Protein AF-A0A0F9HZ95-F1 (afdb_monomer)

Sequence (102 aa):
IKIGLVVMYYLTTDYYYHEQGEIAFLQRVTTALGKKGITLTTAPSNPLQRRSFGLYIFLSIITLGIFLLYWAYVIFQDPNKHFDTHQIWENELEGIVKKELG

Foldseek 3Di:
DVVVLVVLVCLQAVLLVVVVVVQVVVVVVQVVCVVVVHHQDDDQPDHDDGDDSVVLVVVCVVVVNPSVVVSVVSSVVSVVSSVVSVVVRVVSVVVVCVVPPD

pLDDT: mean 89.69, std 7.25, range [65.38, 98.25]

Organism: NCBI:txid412755

Mean predicted aligned error: 4.5 Å

Radius of gyration: 18.11 Å; Cα contacts (8 Å, |Δi|>4): 52; chains: 1; bounding box: 40×19×47 Å

InterPro domains:
  IPR025328 Domain of unknown function DUF4234 [PF14018] (51-85)

Structure (mmCIF, N/CA/C/O backbone):
data_AF-A0A0F9HZ95-F1
#
_entry.id   AF-A0A0F9HZ95-F1
#
loop_
_atom_site.group_PDB
_atom_site.id
_atom_site.type_symbol
_atom_site.label_atom_id
_atom_site.label_alt_id
_atom_site.label_comp_id
_atom_site.label_asym_id
_atom_site.label_entity_id
_atom_site.label_seq_id
_atom_site.pdbx_PDB_ins_code
_atom_site.Cartn_x
_atom_site.Cartn_y
_atom_site.Cartn_z
_atom_site.occupancy
_atom_site.B_iso_or_equiv
_atom_site.auth_seq_id
_atom_site.auth_comp_id
_atom_site.auth_asym_id
_atom_site.auth_atom_id
_atom_site.pdbx_PDB_model_num
ATOM 1 N N . ILE A 1 1 ? 4.671 -14.950 -20.991 1.00 65.62 1 ILE A N 1
ATOM 2 C CA . ILE A 1 1 ? 4.763 -13.469 -21.108 1.00 65.62 1 ILE A CA 1
ATOM 3 C C . ILE A 1 1 ? 3.444 -12.777 -20.743 1.00 65.62 1 ILE A C 1
ATOM 5 O O . ILE A 1 1 ? 3.458 -11.995 -19.806 1.00 65.62 1 ILE A O 1
ATOM 9 N N . LYS A 1 2 ? 2.301 -13.091 -21.381 1.00 78.06 2 LYS A N 1
ATOM 10 C CA . LYS A 1 2 ? 1.018 -12.397 -21.111 1.00 78.06 2 LYS A CA 1
ATOM 11 C C . LYS A 1 2 ? 0.515 -12.515 -19.660 1.00 78.06 2 LYS A C 1
ATOM 13 O O . LYS A 1 2 ? 0.201 -11.503 -19.054 1.00 78.06 2 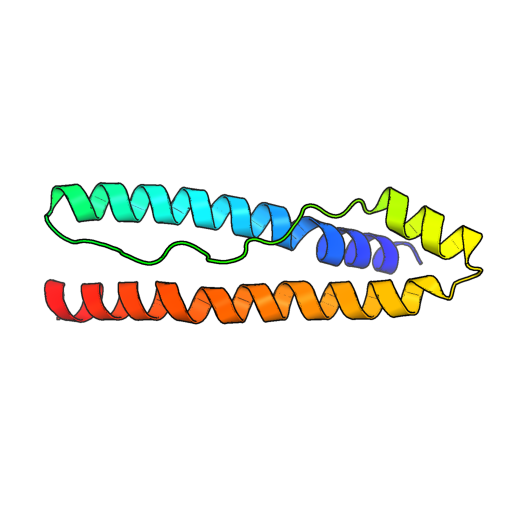LYS A O 1
ATOM 18 N N . ILE A 1 3 ? 0.510 -13.722 -19.086 1.00 88.94 3 ILE A N 1
ATOM 19 C CA . ILE A 1 3 ? 0.034 -13.958 -17.706 1.00 88.94 3 ILE A CA 1
ATOM 20 C C . ILE A 1 3 ? 0.935 -13.263 -16.674 1.00 88.94 3 ILE A C 1
ATOM 22 O O . ILE A 1 3 ? 0.438 -12.640 -15.746 1.00 88.94 3 ILE A O 1
ATOM 26 N N . GLY A 1 4 ? 2.257 -13.299 -16.872 1.00 87.75 4 GLY A N 1
ATOM 27 C CA . GLY A 1 4 ? 3.212 -12.679 -15.948 1.00 87.75 4 GLY A CA 1
ATOM 28 C C . GLY A 1 4 ? 3.017 -11.168 -15.807 1.00 87.75 4 GLY A C 1
ATOM 29 O O . GLY A 1 4 ? 3.037 -10.659 -14.696 1.00 87.75 4 GLY A O 1
ATOM 30 N N . LEU A 1 5 ? 2.750 -10.452 -16.905 1.00 87.44 5 LEU A N 1
ATOM 31 C CA . LEU A 1 5 ? 2.487 -9.008 -16.849 1.00 87.44 5 LEU A CA 1
ATOM 32 C C . LEU A 1 5 ? 1.175 -8.673 -16.133 1.00 87.44 5 LEU A C 1
ATOM 34 O O . LEU A 1 5 ? 1.117 -7.674 -15.425 1.00 87.44 5 LEU A O 1
ATOM 38 N N . VAL A 1 6 ? 0.147 -9.511 -16.287 1.00 91.31 6 VAL A N 1
ATOM 39 C CA . VAL A 1 6 ? -1.127 -9.349 -15.572 1.00 91.31 6 VAL A CA 1
ATOM 40 C C . VAL A 1 6 ? -0.923 -9.551 -14.071 1.00 91.31 6 VAL A C 1
ATOM 42 O O . VAL A 1 6 ? -1.359 -8.721 -13.281 1.00 91.31 6 VAL A O 1
ATOM 45 N N . VAL A 1 7 ? -0.200 -10.601 -13.674 1.00 92.19 7 VAL A N 1
ATOM 46 C CA . VAL A 1 7 ? 0.143 -10.837 -12.263 1.00 92.19 7 VAL A CA 1
ATOM 47 C C . VAL A 1 7 ? 0.945 -9.663 -11.697 1.00 92.19 7 VAL A C 1
ATOM 49 O O . VAL A 1 7 ? 0.597 -9.142 -10.644 1.00 92.19 7 VAL A O 1
ATOM 52 N N . MET A 1 8 ? 1.962 -9.184 -12.420 1.00 92.00 8 MET A N 1
ATOM 53 C CA . MET A 1 8 ? 2.756 -8.022 -12.003 1.00 92.00 8 MET A CA 1
ATOM 54 C C . MET A 1 8 ? 1.908 -6.754 -11.875 1.00 92.00 8 MET A C 1
ATOM 56 O O . MET A 1 8 ? 2.161 -5.948 -10.983 1.00 92.00 8 MET A O 1
ATOM 60 N N . TYR A 1 9 ? 0.911 -6.565 -12.743 1.00 93.12 9 TYR A N 1
ATOM 61 C CA . TYR A 1 9 ? -0.025 -5.447 -12.645 1.00 93.12 9 TYR A CA 1
ATOM 62 C C . TYR A 1 9 ? -0.784 -5.496 -11.322 1.00 93.12 9 TYR A C 1
ATOM 64 O O . TYR A 1 9 ? -0.673 -4.555 -10.538 1.00 93.12 9 TYR A O 1
ATOM 72 N N . TYR A 1 10 ? -1.444 -6.618 -11.025 1.00 92.81 10 TYR A N 1
ATOM 73 C CA . TYR A 1 10 ? -2.184 -6.777 -9.775 1.00 92.81 10 TYR A CA 1
ATOM 74 C C . TYR A 1 10 ? -1.279 -6.635 -8.550 1.00 92.81 10 TYR A C 1
ATOM 76 O O . TYR A 1 10 ? -1.571 -5.824 -7.680 1.00 92.81 10 TYR A O 1
ATOM 84 N N . LEU A 1 11 ? -0.122 -7.299 -8.522 1.00 92.62 11 LEU A N 1
ATOM 85 C CA . LEU A 1 11 ? 0.818 -7.185 -7.400 1.00 92.62 11 LEU A CA 1
ATOM 86 C C . LEU A 1 11 ? 1.361 -5.761 -7.193 1.00 92.62 11 LEU A C 1
ATOM 88 O O . LEU A 1 11 ? 1.788 -5.425 -6.096 1.00 92.62 11 LEU A O 1
ATOM 92 N N . THR A 1 12 ? 1.346 -4.914 -8.226 1.00 94.12 12 THR A N 1
ATOM 93 C CA . THR A 1 12 ? 1.809 -3.521 -8.124 1.00 94.12 12 THR A CA 1
ATOM 94 C C . THR A 1 12 ? 0.695 -2.557 -7.728 1.00 94.12 12 THR A C 1
ATOM 96 O O . THR A 1 12 ? 0.964 -1.553 -7.071 1.00 94.12 12 THR A O 1
ATOM 99 N N . THR A 1 13 ? -0.539 -2.795 -8.180 1.00 91.88 13 THR A N 1
ATOM 100 C CA . THR A 1 13 ? -1.624 -1.813 -8.042 1.00 91.88 13 THR A CA 1
ATOM 101 C C . THR A 1 13 ? -2.686 -2.202 -7.031 1.00 91.88 13 THR A C 1
ATOM 103 O O . THR A 1 13 ? -3.277 -1.313 -6.428 1.00 91.88 13 THR A O 1
ATOM 106 N N . ASP A 1 14 ? -2.961 -3.493 -6.870 1.00 91.25 14 ASP A N 1
ATOM 107 C CA . ASP A 1 14 ? -4.136 -3.981 -6.148 1.00 91.25 14 ASP A CA 1
ATOM 108 C C . ASP A 1 14 ? -4.073 -3.659 -4.653 1.00 91.25 14 ASP A C 1
ATOM 110 O O . ASP A 1 14 ? -5.018 -3.084 -4.122 1.00 91.25 14 ASP A O 1
ATOM 114 N N . TYR A 1 15 ? -2.918 -3.876 -4.010 1.00 90.06 15 TYR A N 1
ATOM 115 C CA . TYR A 1 15 ? -2.721 -3.599 -2.580 1.00 90.06 15 TYR A CA 1
ATOM 116 C C . TYR A 1 15 ? -3.056 -2.160 -2.179 1.00 90.06 15 TYR A C 1
ATOM 118 O O . TYR A 1 15 ? -3.628 -1.937 -1.118 1.00 90.06 15 TYR A O 1
ATOM 126 N N . TYR A 1 16 ? -2.763 -1.185 -3.044 1.00 91.62 16 TYR A N 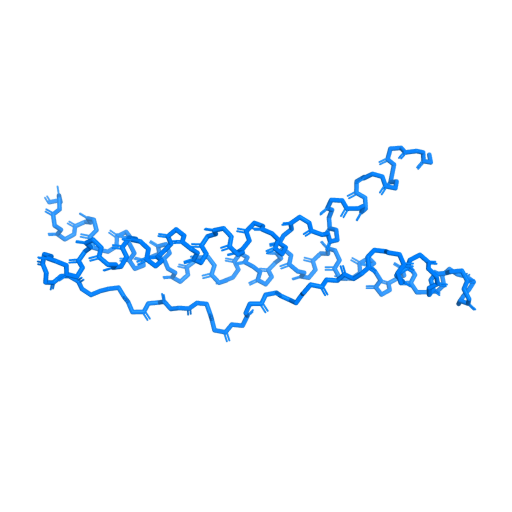1
ATOM 127 C CA . TYR A 1 16 ? -3.161 0.199 -2.797 1.00 91.62 16 TYR A CA 1
ATOM 128 C C . TYR A 1 16 ? -4.688 0.344 -2.760 1.00 91.62 16 TYR A C 1
ATOM 130 O O . TYR A 1 16 ? -5.233 0.952 -1.848 1.00 91.62 16 TYR A O 1
ATOM 138 N N . TYR A 1 17 ? -5.403 -0.205 -3.744 1.00 92.31 17 TYR A N 1
ATOM 139 C CA . TYR A 1 17 ? -6.864 -0.095 -3.785 1.00 92.31 17 TYR A CA 1
ATOM 140 C C . TYR A 1 17 ? -7.538 -0.894 -2.666 1.00 92.31 17 TYR A C 1
ATOM 142 O O . TYR A 1 17 ? -8.525 -0.420 -2.100 1.00 92.31 17 TYR A O 1
ATOM 150 N N . HIS A 1 18 ? -6.984 -2.060 -2.335 1.00 91.25 18 HIS A N 1
ATOM 151 C CA . HIS A 1 18 ? -7.399 -2.882 -1.207 1.00 91.25 18 HIS A CA 1
ATOM 152 C C . HIS A 1 18 ? -7.323 -2.096 0.107 1.00 91.25 18 HIS A C 1
ATOM 154 O O . HIS A 1 18 ? -8.342 -1.910 0.770 1.00 91.25 18 HIS A O 1
ATOM 160 N N . GLU A 1 19 ? -6.160 -1.519 0.413 1.00 90.88 19 GLU A N 1
ATOM 161 C CA . GLU A 1 19 ? -5.944 -0.763 1.648 1.00 90.88 19 GLU A CA 1
ATOM 162 C C . GLU A 1 19 ? -6.851 0.473 1.754 1.00 90.88 19 GLU A C 1
ATOM 164 O O . GLU A 1 19 ? -7.396 0.764 2.817 1.00 90.88 19 GLU A O 1
ATOM 169 N N . GLN A 1 20 ? -7.096 1.180 0.646 1.00 91.69 20 GLN A N 1
A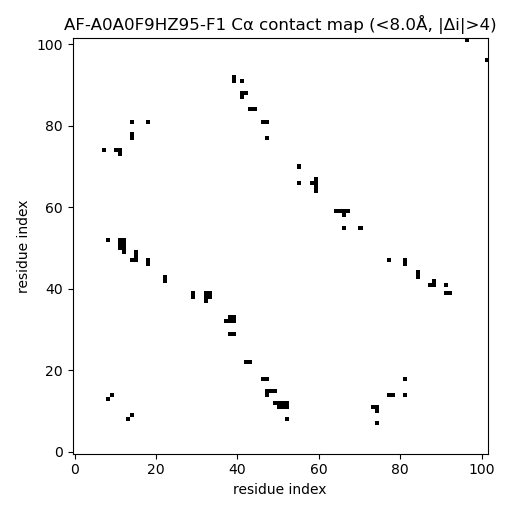TOM 170 C CA . GLN A 1 20 ? -8.048 2.296 0.638 1.00 91.69 20 GLN A CA 1
ATOM 171 C C . GLN A 1 20 ? -9.482 1.831 0.944 1.00 91.69 20 GLN A C 1
ATOM 173 O O . GLN A 1 20 ? -10.239 2.544 1.611 1.00 91.69 20 GLN A O 1
ATOM 178 N N . GLY A 1 21 ? -9.858 0.639 0.472 1.00 91.38 21 GLY A N 1
ATOM 179 C CA . GLY A 1 21 ? -11.125 -0.006 0.813 1.00 91.38 21 GLY A CA 1
ATOM 180 C C . GLY A 1 21 ? -11.222 -0.342 2.301 1.00 91.38 21 GLY A C 1
ATOM 181 O O . GLY A 1 21 ? -12.249 -0.077 2.926 1.00 91.38 21 GLY A O 1
ATOM 182 N N . GLU A 1 22 ? -10.141 -0.849 2.885 1.00 90.06 22 GLU A N 1
ATOM 183 C CA . GLU A 1 22 ? -10.070 -1.200 4.304 1.00 90.06 22 GLU A CA 1
ATOM 184 C C . GLU A 1 22 ? -10.090 0.024 5.211 1.00 90.06 22 GLU A C 1
ATOM 186 O O . GLU A 1 22 ? -10.834 0.044 6.187 1.00 90.06 22 GLU A O 1
ATOM 191 N N . ILE A 1 23 ? -9.382 1.097 4.853 1.00 89.50 23 ILE A N 1
ATOM 192 C CA . ILE A 1 23 ? -9.467 2.384 5.556 1.00 89.50 23 ILE A CA 1
ATOM 193 C C . ILE A 1 23 ? -10.914 2.880 5.584 1.00 89.50 23 ILE A C 1
ATOM 195 O O . ILE A 1 23 ? -11.424 3.271 6.636 1.00 89.50 23 ILE A O 1
ATOM 199 N N . ALA A 1 24 ? -11.602 2.842 4.440 1.00 91.44 24 ALA A N 1
ATOM 200 C CA . ALA A 1 24 ? -12.997 3.258 4.355 1.00 91.44 24 ALA A CA 1
ATOM 201 C C . ALA A 1 24 ? -13.929 2.341 5.168 1.00 91.44 24 ALA A C 1
ATOM 203 O O . ALA A 1 24 ? -14.892 2.817 5.775 1.00 91.44 24 ALA A O 1
ATOM 204 N N . PHE A 1 25 ? -13.660 1.035 5.195 1.00 91.19 25 PHE A N 1
ATOM 205 C CA . PHE A 1 25 ? -14.380 0.075 6.028 1.00 91.19 25 PHE A CA 1
ATOM 206 C C . PHE A 1 25 ? -14.175 0.360 7.522 1.00 91.19 25 PHE A C 1
ATOM 208 O O . PHE A 1 25 ? -15.159 0.534 8.244 1.00 91.19 25 PHE A O 1
ATOM 215 N N . LEU A 1 26 ? -12.927 0.506 7.971 1.00 89.75 26 LEU A N 1
ATOM 216 C CA . LEU A 1 26 ? -12.582 0.786 9.364 1.00 89.75 26 LEU A CA 1
ATOM 217 C C . LEU A 1 26 ? -13.189 2.103 9.842 1.00 89.75 26 LEU A C 1
ATOM 219 O O . LEU A 1 26 ? -13.782 2.141 10.912 1.00 89.75 26 LEU A O 1
ATOM 223 N N . GLN A 1 27 ? -13.178 3.157 9.023 1.00 90.75 27 GLN A N 1
ATOM 224 C CA . GLN A 1 27 ? -13.863 4.415 9.351 1.00 90.75 27 GLN A CA 1
ATOM 225 C C . GLN A 1 27 ? -15.359 4.218 9.649 1.00 90.75 27 GLN A C 1
ATOM 227 O O . GLN A 1 27 ? -15.902 4.826 10.580 1.00 90.75 27 GLN A O 1
ATOM 232 N N . ARG A 1 28 ? -16.043 3.358 8.882 1.00 92.69 28 ARG A N 1
ATOM 233 C CA . ARG A 1 28 ? -17.463 3.037 9.107 1.00 92.69 28 ARG A CA 1
ATOM 234 C C . ARG A 1 28 ? -17.655 2.236 10.391 1.00 92.69 28 ARG A C 1
ATOM 236 O O . ARG A 1 28 ? -18.585 2.534 11.140 1.00 92.69 28 ARG A O 1
ATOM 243 N N . VAL A 1 29 ? -16.777 1.269 10.662 1.00 90.88 29 VAL A N 1
ATOM 244 C CA . VAL A 1 29 ? -16.787 0.474 11.900 1.00 90.88 29 VAL A CA 1
ATOM 245 C C . VAL A 1 29 ? -16.559 1.370 13.116 1.00 90.88 29 VAL A C 1
ATOM 247 O O . VAL A 1 29 ? -17.396 1.377 14.016 1.00 90.88 29 VAL A O 1
ATOM 250 N N . THR A 1 30 ? -15.515 2.201 13.111 1.00 90.12 30 THR A N 1
ATOM 251 C CA . THR A 1 30 ? -15.217 3.166 14.179 1.00 90.12 30 THR A CA 1
ATOM 252 C C . THR A 1 30 ? -16.394 4.103 14.429 1.00 90.12 30 THR A C 1
ATOM 254 O O . THR A 1 30 ? -16.779 4.329 15.572 1.00 90.12 30 THR A O 1
ATOM 257 N N . THR A 1 31 ? -17.035 4.600 13.367 1.00 92.06 31 THR A N 1
ATOM 258 C CA . THR A 1 31 ? -18.231 5.447 13.491 1.00 92.06 31 THR A CA 1
ATOM 259 C C . THR A 1 31 ? -19.402 4.696 14.135 1.00 92.06 31 THR A C 1
ATOM 261 O O . THR A 1 31 ? -20.124 5.257 14.959 1.00 92.06 31 THR A O 1
ATOM 264 N N . ALA A 1 32 ? -19.626 3.434 13.763 1.00 92.25 32 ALA A N 1
ATOM 265 C CA . ALA A 1 32 ? -20.709 2.622 14.313 1.00 92.25 32 ALA A CA 1
ATOM 266 C C . ALA A 1 32 ? -20.467 2.247 15.785 1.00 92.25 32 ALA A C 1
ATOM 268 O O . ALA A 1 32 ? -21.391 2.337 16.593 1.00 92.25 32 ALA A O 1
ATOM 269 N N . LEU A 1 33 ? -19.234 1.879 16.137 1.00 91.00 33 LEU A N 1
ATOM 270 C CA . LEU 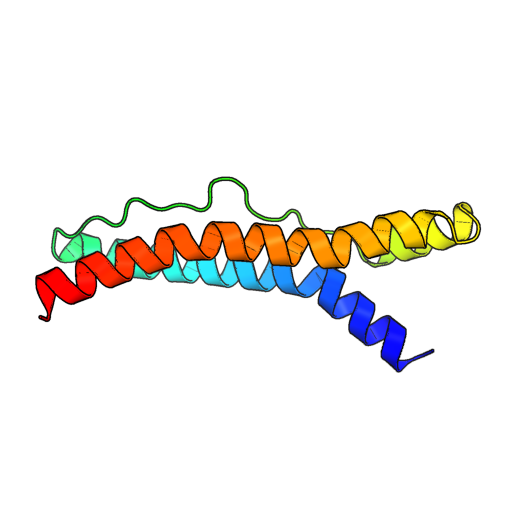A 1 33 ? -18.815 1.589 17.510 1.00 91.00 33 LEU A CA 1
ATOM 271 C C . LEU A 1 33 ? -18.859 2.841 18.393 1.00 91.00 33 LEU A C 1
ATOM 273 O O . LEU A 1 33 ? -19.374 2.783 19.510 1.00 91.00 33 LEU A O 1
ATOM 277 N N . GLY A 1 34 ? -18.453 3.997 17.860 1.00 91.38 34 GLY A N 1
ATOM 278 C CA . GLY A 1 34 ? -18.504 5.276 18.568 1.00 91.38 34 GLY A CA 1
ATOM 279 C C . GLY A 1 34 ? -19.920 5.664 19.005 1.00 91.38 34 GLY A C 1
ATOM 280 O O . GLY A 1 34 ? -20.103 6.200 20.096 1.00 91.38 34 GLY A O 1
ATOM 281 N N . LYS A 1 35 ? -20.954 5.301 18.229 1.00 93.31 35 LYS A N 1
ATOM 282 C CA . LYS A 1 35 ? -22.367 5.482 18.629 1.00 93.31 35 LYS A CA 1
ATOM 283 C C . LYS A 1 35 ? -22.762 4.664 19.862 1.00 93.31 35 LYS A C 1
ATOM 285 O O . LYS A 1 35 ? -23.748 4.996 20.511 1.00 93.31 35 LYS A O 1
ATOM 290 N N . LYS A 1 36 ? -22.019 3.600 20.171 1.00 91.25 36 LYS A N 1
ATOM 291 C CA . LYS A 1 36 ? -22.185 2.768 21.369 1.00 91.25 36 LYS A CA 1
ATOM 292 C C . LYS A 1 36 ? -21.205 3.137 22.491 1.00 91.25 36 LYS A C 1
ATOM 294 O O . LYS A 1 36 ? -21.158 2.438 23.494 1.00 91.25 36 LYS A O 1
ATOM 299 N N . GLY A 1 37 ? -20.430 4.215 22.338 1.00 91.38 37 GLY A N 1
ATOM 300 C CA . GLY A 1 37 ? -19.413 4.623 23.311 1.00 91.38 37 GLY A CA 1
ATOM 301 C C . GLY A 1 37 ? -18.135 3.779 23.278 1.00 91.38 37 GLY A C 1
ATOM 302 O O . GLY A 1 37 ? -17.339 3.852 24.210 1.00 91.38 37 GLY A O 1
ATOM 303 N N . ILE A 1 38 ? -17.930 2.983 22.224 1.00 90.50 38 ILE A N 1
ATOM 304 C CA . ILE A 1 38 ? -16.739 2.152 22.035 1.00 90.50 38 ILE A CA 1
ATOM 305 C C . ILE A 1 38 ? -15.792 2.875 21.074 1.00 90.50 38 ILE A C 1
ATOM 307 O O . ILE A 1 38 ? -16.178 3.221 19.957 1.00 90.50 38 ILE A O 1
ATOM 311 N N . THR A 1 39 ? -14.549 3.083 21.496 1.00 85.56 39 THR A N 1
ATOM 312 C CA . THR A 1 39 ? -13.527 3.759 20.690 1.00 85.56 39 THR A CA 1
ATOM 313 C C . THR A 1 39 ? -12.621 2.733 20.021 1.00 85.56 39 THR A C 1
ATOM 315 O O . THR A 1 39 ? -12.073 1.874 20.704 1.00 85.56 39 THR A O 1
ATOM 318 N N . LEU A 1 40 ? -12.453 2.857 18.702 1.00 85.12 40 LEU A N 1
ATOM 319 C CA . LEU A 1 40 ? -11.380 2.209 17.947 1.00 85.12 40 LEU A CA 1
ATOM 320 C C . LEU A 1 40 ? -10.302 3.262 17.669 1.00 85.12 40 LEU A C 1
ATOM 322 O O . LEU A 1 40 ? -10.600 4.318 17.106 1.00 85.12 40 LEU A O 1
ATOM 326 N N . THR A 1 41 ? -9.076 2.994 18.089 1.00 77.62 41 THR A N 1
ATOM 327 C CA . THR A 1 41 ? -7.974 3.961 18.122 1.00 77.62 41 THR A CA 1
ATOM 328 C C . THR A 1 41 ? -7.012 3.777 16.952 1.00 77.62 41 THR A C 1
ATOM 330 O O . THR A 1 41 ? -6.268 4.699 16.612 1.00 77.62 41 THR A O 1
ATOM 333 N N . THR A 1 42 ? -7.024 2.608 16.311 1.00 70.81 42 THR A N 1
ATOM 334 C CA . THR A 1 42 ? -6.140 2.311 15.187 1.00 70.81 42 THR A CA 1
ATOM 335 C C . THR A 1 42 ? -6.537 3.050 13.913 1.00 70.81 42 THR A C 1
ATOM 337 O O . THR A 1 42 ? -7.591 2.824 13.322 1.00 70.81 42 THR A O 1
ATOM 340 N N . ALA A 1 43 ? -5.619 3.887 13.436 1.00 67.31 43 ALA A N 1
ATOM 341 C CA . ALA A 1 43 ? -5.546 4.307 12.046 1.00 67.31 43 ALA A CA 1
ATOM 342 C C . ALA A 1 43 ? -4.244 3.753 11.446 1.00 67.31 43 ALA A C 1
ATOM 344 O O . ALA A 1 43 ? -3.234 3.701 12.157 1.00 67.31 43 ALA A O 1
ATOM 345 N N . PRO A 1 44 ? -4.224 3.356 10.162 1.00 65.38 44 PRO A N 1
ATOM 346 C CA . PRO A 1 44 ? -2.987 2.932 9.525 1.00 65.38 44 PRO A CA 1
ATOM 347 C C . PRO A 1 44 ? -1.976 4.081 9.553 1.00 65.38 44 PRO A C 1
ATOM 349 O O . PRO A 1 44 ? -2.224 5.170 9.036 1.00 65.38 44 PRO A O 1
ATOM 352 N N . SER A 1 45 ? -0.832 3.844 10.194 1.00 66.88 45 SER A N 1
ATOM 353 C CA . SER A 1 45 ? 0.193 4.865 10.436 1.00 66.88 45 SER A CA 1
ATOM 354 C C . SER A 1 45 ? 0.987 5.226 9.178 1.00 66.88 45 SER A C 1
ATOM 356 O O . SER A 1 45 ? 1.639 6.269 9.137 1.00 66.88 45 SER A O 1
ATOM 358 N N . ASN A 1 46 ? 0.955 4.371 8.150 1.00 75.69 46 ASN A N 1
ATOM 359 C CA . ASN A 1 46 ? 1.762 4.533 6.947 1.00 75.69 46 ASN A CA 1
ATOM 360 C C . ASN A 1 46 ? 1.136 3.824 5.727 1.00 75.69 46 ASN A C 1
ATOM 362 O O . ASN A 1 46 ? 1.669 2.790 5.303 1.00 75.69 46 ASN A O 1
ATOM 366 N N . PRO A 1 47 ? 0.037 4.369 5.166 1.00 82.38 47 PRO A N 1
ATOM 367 C CA . PRO A 1 47 ? -0.640 3.764 4.025 1.00 82.38 47 PRO A CA 1
ATOM 368 C C . PRO A 1 47 ? 0.301 3.628 2.823 1.00 82.38 47 PRO A C 1
ATOM 370 O O . PRO A 1 47 ? 1.198 4.452 2.593 1.00 82.38 47 PRO A O 1
ATOM 373 N N . LEU A 1 48 ? 0.104 2.569 2.050 1.00 88.81 48 LEU A N 1
ATOM 374 C CA . LEU A 1 48 ? 0.751 2.334 0.775 1.00 88.81 48 LEU A CA 1
ATOM 375 C C . LEU A 1 48 ? 0.514 3.510 -0.168 1.00 88.81 48 LEU A C 1
ATOM 377 O O . LEU A 1 48 ? -0.553 4.121 -0.255 1.00 88.81 48 LEU A O 1
ATOM 381 N N . GLN A 1 49 ? 1.557 3.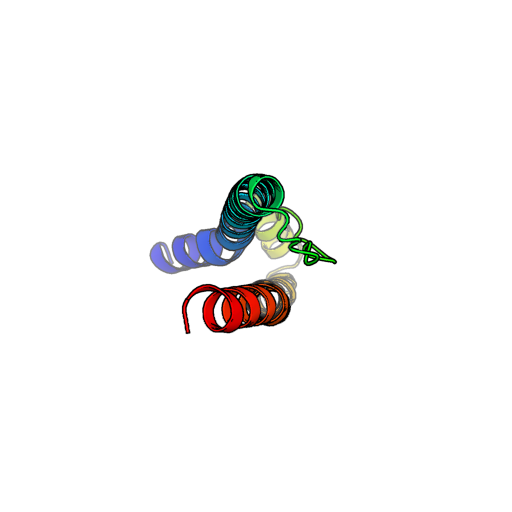823 -0.926 1.00 89.38 49 GLN A N 1
ATOM 382 C CA . GLN A 1 49 ? 1.487 4.846 -1.953 1.00 89.38 49 GLN A CA 1
ATOM 383 C C . GLN A 1 49 ? 1.053 4.218 -3.269 1.00 89.38 49 GLN A C 1
ATOM 385 O O . GLN A 1 49 ? 1.483 3.122 -3.626 1.00 89.38 49 GLN A O 1
ATOM 390 N N . ARG A 1 50 ? 0.248 4.948 -4.041 1.00 93.00 50 ARG A N 1
ATOM 391 C CA . ARG A 1 50 ? -0.154 4.500 -5.372 1.00 93.00 50 ARG A CA 1
ATOM 392 C C . ARG A 1 50 ? 1.061 4.432 -6.292 1.00 93.00 50 ARG A C 1
ATOM 394 O O . ARG A 1 50 ? 1.691 5.449 -6.581 1.00 93.00 50 ARG A O 1
ATOM 401 N N . ARG A 1 51 ? 1.347 3.243 -6.818 1.00 93.00 51 ARG A N 1
ATOM 402 C CA . ARG A 1 51 ? 2.446 3.020 -7.765 1.00 93.00 51 ARG A CA 1
ATOM 403 C C . ARG A 1 51 ? 1.945 3.027 -9.204 1.00 93.00 51 ARG A C 1
ATOM 405 O O . ARG A 1 51 ? 0.866 2.527 -9.513 1.00 93.00 51 ARG A O 1
ATOM 412 N N . SER A 1 52 ? 2.739 3.606 -10.104 1.00 94.50 52 SER A N 1
ATOM 413 C CA . SER A 1 52 ? 2.429 3.638 -11.535 1.00 94.50 52 SER A CA 1
ATOM 414 C C . SER A 1 52 ? 3.047 2.434 -12.240 1.00 94.50 52 SER A C 1
ATOM 416 O O . SER A 1 52 ? 4.249 2.404 -12.495 1.00 94.50 52 SER A O 1
ATOM 418 N N . PHE A 1 53 ? 2.212 1.462 -12.607 1.00 94.81 53 PHE A N 1
ATOM 419 C CA . PHE A 1 53 ? 2.645 0.280 -13.356 1.00 94.81 53 PHE A CA 1
ATOM 420 C C . PHE A 1 53 ? 3.341 0.644 -14.681 1.00 94.81 53 PHE A C 1
ATOM 422 O O . PHE A 1 53 ? 4.386 0.093 -15.017 1.00 94.81 53 PHE A O 1
ATOM 429 N N . GLY A 1 54 ? 2.804 1.634 -15.407 1.00 95.12 54 GLY A N 1
ATOM 430 C CA . GLY A 1 54 ? 3.395 2.111 -16.660 1.00 95.12 54 GLY A CA 1
ATOM 431 C C . GLY A 1 54 ? 4.775 2.745 -16.468 1.00 95.12 54 GLY A C 1
ATOM 432 O O . GLY A 1 54 ? 5.681 2.483 -17.256 1.00 95.12 54 GLY A O 1
ATOM 433 N N . LEU A 1 55 ? 4.965 3.515 -15.388 1.00 96.62 55 LEU A N 1
ATOM 434 C CA . LEU A 1 55 ? 6.278 4.067 -15.044 1.00 96.62 55 LEU A CA 1
ATOM 435 C C . LEU A 1 55 ? 7.282 2.950 -14.747 1.00 96.62 55 LEU A C 1
ATOM 437 O O . LEU A 1 55 ? 8.432 3.044 -15.152 1.00 96.62 55 LEU A O 1
ATOM 441 N N . TYR A 1 56 ? 6.851 1.885 -14.077 1.00 96.31 56 TY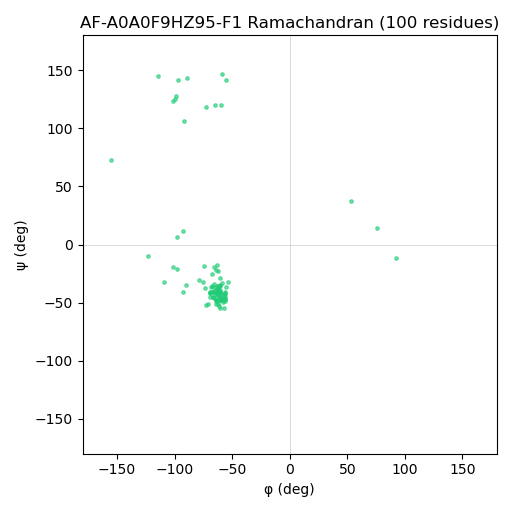R A N 1
ATOM 442 C CA . TYR A 1 56 ? 7.732 0.778 -13.719 1.00 96.31 56 TYR A CA 1
ATOM 443 C C . TYR A 1 56 ? 8.180 -0.004 -14.960 1.00 96.31 56 TYR A C 1
ATOM 445 O O . TYR A 1 56 ? 9.366 -0.289 -15.094 1.00 96.31 56 TYR A O 1
ATOM 453 N N . ILE A 1 57 ? 7.279 -0.239 -15.924 1.00 95.81 57 ILE A N 1
ATOM 454 C CA . ILE A 1 57 ? 7.646 -0.778 -17.245 1.00 95.81 57 ILE A CA 1
ATOM 455 C C . ILE A 1 57 ? 8.658 0.134 -17.942 1.00 95.81 57 ILE A C 1
ATOM 457 O O . ILE A 1 57 ? 9.684 -0.342 -18.429 1.00 95.81 57 ILE A O 1
ATOM 461 N N . PHE A 1 58 ? 8.384 1.440 -17.987 1.00 97.81 58 PHE A N 1
ATOM 462 C CA . PHE A 1 58 ? 9.271 2.410 -18.623 1.00 97.81 58 PHE A CA 1
ATOM 463 C C . PHE A 1 58 ? 10.672 2.390 -17.995 1.00 97.81 58 PHE A C 1
ATOM 465 O O . PHE A 1 58 ? 11.664 2.272 -18.713 1.00 97.81 58 PHE A O 1
ATOM 472 N N . LEU A 1 59 ? 10.754 2.412 -16.661 1.00 98.00 59 LEU A N 1
ATOM 473 C CA . LEU A 1 59 ? 12.009 2.334 -15.916 1.00 98.00 59 LEU A CA 1
ATOM 474 C C . LEU A 1 59 ? 12.746 1.013 -16.173 1.00 98.00 59 LEU A C 1
ATOM 476 O O . LEU A 1 59 ? 13.956 1.025 -16.391 1.00 98.00 59 LEU A O 1
ATOM 480 N N . SER A 1 60 ? 12.041 -0.119 -16.234 1.00 96.81 60 SER A N 1
ATOM 481 C CA . SER A 1 60 ? 12.630 -1.409 -16.615 1.00 96.81 60 SER A CA 1
ATOM 482 C C . SER A 1 60 ? 13.222 -1.406 -18.021 1.00 96.81 60 SER A C 1
ATOM 484 O O . SER A 1 60 ? 14.265 -2.019 -18.220 1.00 96.81 60 SER A O 1
ATOM 486 N N . ILE A 1 61 ? 12.623 -0.702 -18.982 1.00 96.88 61 ILE A N 1
ATOM 487 C CA . ILE A 1 61 ? 13.158 -0.612 -20.347 1.00 96.88 61 ILE A CA 1
ATOM 488 C C . ILE A 1 61 ? 14.412 0.270 -20.384 1.00 96.88 61 ILE A C 1
ATOM 490 O O . ILE A 1 61 ? 15.450 -0.176 -20.870 1.00 96.88 61 ILE A O 1
ATOM 494 N N . ILE A 1 62 ? 14.352 1.493 -19.842 1.00 98.25 62 ILE A N 1
ATOM 495 C CA . ILE A 1 62 ? 15.486 2.437 -19.919 1.00 98.25 62 ILE A CA 1
ATOM 496 C C . ILE A 1 62 ? 16.701 1.974 -19.105 1.00 98.25 62 ILE A C 1
ATOM 498 O O . ILE A 1 62 ? 17.828 2.340 -19.418 1.00 98.25 62 ILE A O 1
ATOM 502 N N . THR A 1 63 ? 16.479 1.158 -18.070 1.00 98.06 63 THR A N 1
ATOM 503 C CA . THR A 1 63 ? 17.547 0.563 -17.252 1.00 98.06 63 THR A CA 1
ATOM 504 C C . THR A 1 63 ? 17.988 -0.815 -17.752 1.00 98.06 63 THR A C 1
ATOM 506 O O . THR A 1 63 ? 18.697 -1.518 -17.036 1.00 98.06 63 THR A O 1
ATOM 509 N N . LEU A 1 64 ? 17.563 -1.230 -18.954 1.00 97.19 64 LEU A N 1
ATOM 510 C CA . LEU A 1 64 ? 17.902 -2.528 -19.557 1.00 97.19 64 LEU A CA 1
ATOM 511 C C . LEU A 1 64 ? 17.598 -3.727 -18.638 1.00 97.19 64 LEU A C 1
ATOM 513 O O . LEU A 1 64 ? 18.339 -4.704 -18.581 1.00 97.19 64 LEU A O 1
ATOM 517 N N . GLY A 1 65 ? 16.495 -3.645 -17.897 1.00 94.88 65 GLY A N 1
ATOM 518 C CA . GLY A 1 65 ? 16.015 -4.688 -16.996 1.00 94.88 65 GLY A CA 1
ATOM 519 C C . GLY A 1 65 ? 16.502 -4.570 -15.552 1.00 94.88 65 GLY A C 1
ATOM 520 O O . GLY A 1 65 ? 15.922 -5.224 -14.693 1.00 94.88 65 GLY A O 1
ATOM 521 N N . ILE A 1 66 ? 17.478 -3.713 -15.230 1.00 97.75 66 ILE A N 1
ATOM 522 C CA . ILE A 1 66 ? 18.008 -3.590 -13.856 1.00 97.75 66 ILE A CA 1
ATOM 523 C C . ILE A 1 66 ? 16.910 -3.172 -12.867 1.00 97.75 66 ILE A C 1
ATOM 525 O O . ILE A 1 66 ? 16.820 -3.712 -11.764 1.00 97.75 66 ILE A O 1
ATOM 529 N N . PHE A 1 67 ? 16.011 -2.270 -13.270 1.00 97.31 67 PHE A N 1
ATOM 530 C CA . PHE A 1 67 ? 14.900 -1.835 -12.422 1.00 97.31 67 PHE A CA 1
ATOM 531 C C . PHE A 1 67 ? 13.915 -2.965 -12.069 1.00 97.31 67 PHE A C 1
ATOM 533 O O . PHE A 1 67 ? 13.191 -2.847 -11.083 1.00 97.31 67 PHE A O 1
ATOM 540 N N . LEU A 1 68 ? 13.910 -4.093 -12.799 1.00 95.25 68 LEU A N 1
ATOM 541 C CA . LEU A 1 68 ? 13.099 -5.260 -12.425 1.00 95.25 68 LEU A CA 1
ATOM 542 C C . LEU A 1 68 ? 13.478 -5.808 -11.042 1.00 95.25 68 LEU A C 1
ATOM 544 O O . LEU A 1 68 ? 12.610 -6.340 -10.360 1.00 95.25 68 LEU A O 1
ATOM 548 N N . LEU A 1 69 ? 14.729 -5.643 -10.600 1.00 96.62 69 LEU A N 1
ATOM 549 C CA . LEU A 1 69 ? 15.164 -6.062 -9.263 1.00 96.62 69 LEU A CA 1
ATOM 550 C C . LEU A 1 69 ? 14.530 -5.199 -8.166 1.00 96.62 69 LEU A C 1
ATOM 552 O O . LEU A 1 69 ? 14.011 -5.720 -7.182 1.00 96.62 69 LEU A O 1
ATOM 556 N N . TYR A 1 70 ? 14.519 -3.878 -8.360 1.00 96.50 70 TYR A N 1
ATOM 557 C CA . TYR A 1 70 ? 13.826 -2.964 -7.452 1.00 96.50 70 TYR A CA 1
ATOM 558 C C . TYR A 1 70 ? 12.315 -3.216 -7.462 1.00 96.50 70 TYR A C 1
ATOM 560 O O . TYR A 1 70 ? 11.674 -3.236 -6.414 1.00 96.50 70 TYR A O 1
ATOM 568 N N . TRP A 1 71 ? 11.741 -3.453 -8.639 1.00 96.56 71 TRP A N 1
ATOM 569 C CA . TRP A 1 71 ? 10.327 -3.776 -8.749 1.00 96.56 71 TRP A CA 1
ATOM 570 C C . TRP A 1 71 ? 9.987 -5.085 -8.025 1.00 96.56 71 TRP A C 1
ATOM 572 O O . TRP A 1 71 ? 9.018 -5.127 -7.273 1.00 96.56 71 TRP A O 1
ATOM 582 N N . ALA A 1 72 ? 10.817 -6.121 -8.170 1.00 95.38 72 ALA A N 1
ATOM 583 C CA . ALA A 1 72 ? 10.668 -7.365 -7.424 1.00 95.38 72 ALA A CA 1
ATOM 584 C C . ALA A 1 72 ? 10.678 -7.112 -5.908 1.00 95.38 72 ALA A C 1
ATOM 586 O O . ALA A 1 72 ? 9.811 -7.608 -5.200 1.00 95.38 72 ALA A O 1
ATOM 587 N N . TYR A 1 73 ? 11.591 -6.279 -5.405 1.00 95.75 73 TYR A N 1
ATOM 588 C CA . TYR A 1 73 ? 11.575 -5.870 -3.998 1.00 95.75 73 TYR A CA 1
ATOM 589 C C . TYR A 1 73 ? 10.239 -5.222 -3.595 1.00 95.75 73 TYR A C 1
ATOM 591 O O . TYR A 1 73 ? 9.649 -5.602 -2.587 1.00 95.75 73 TYR A O 1
ATOM 599 N N . VAL A 1 74 ? 9.729 -4.293 -4.405 1.00 94.81 74 VAL A N 1
ATOM 600 C CA . VAL A 1 74 ? 8.473 -3.581 -4.132 1.00 94.81 74 VAL A CA 1
ATOM 601 C C . VAL A 1 74 ? 7.269 -4.522 -4.032 1.00 94.81 74 VAL A C 1
ATOM 603 O O . VAL A 1 74 ? 6.504 -4.404 -3.078 1.00 94.81 74 VAL A O 1
ATOM 606 N N . ILE A 1 75 ? 7.108 -5.466 -4.968 1.00 94.25 75 ILE A N 1
ATOM 607 C CA . ILE A 1 75 ? 5.948 -6.381 -4.974 1.00 94.25 75 ILE A CA 1
ATOM 608 C C . ILE A 1 75 ? 5.916 -7.330 -3.768 1.00 94.25 75 ILE A C 1
ATOM 610 O O . ILE A 1 75 ? 4.860 -7.874 -3.469 1.00 94.25 75 ILE A O 1
ATOM 614 N N . PHE A 1 76 ? 7.043 -7.535 -3.077 1.00 93.06 76 PHE A N 1
ATOM 615 C CA . PHE A 1 76 ? 7.090 -8.279 -1.814 1.00 93.06 76 PHE A CA 1
ATOM 616 C C . PHE A 1 76 ? 6.947 -7.356 -0.600 1.00 93.06 76 PHE A C 1
ATOM 618 O O . PHE A 1 76 ? 6.254 -7.683 0.360 1.00 93.06 76 PHE A O 1
ATOM 625 N N . GLN A 1 77 ? 7.600 -6.195 -0.635 1.00 92.56 77 GLN A N 1
ATOM 626 C CA . GLN A 1 77 ? 7.640 -5.264 0.487 1.00 92.56 77 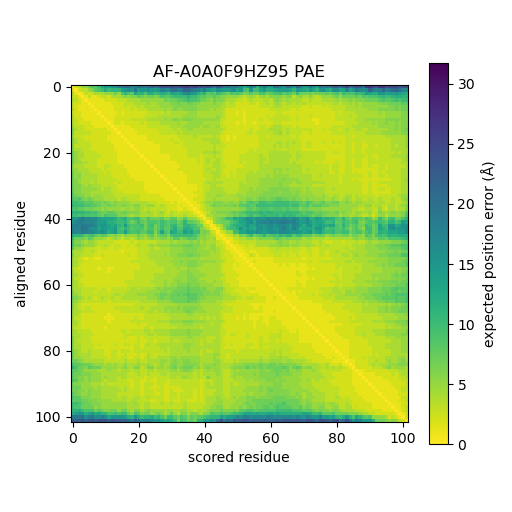GLN A CA 1
ATOM 627 C C . GLN A 1 77 ? 6.275 -4.639 0.794 1.00 92.56 77 GLN A C 1
ATOM 629 O O . GLN A 1 77 ? 5.944 -4.479 1.971 1.00 92.56 77 GLN A O 1
ATOM 634 N N . ASP A 1 78 ? 5.513 -4.264 -0.235 1.00 91.94 78 ASP A N 1
ATOM 635 C CA . ASP A 1 78 ? 4.206 -3.619 -0.073 1.00 91.94 78 ASP A CA 1
ATOM 636 C C . ASP A 1 78 ? 3.198 -4.523 0.665 1.00 91.94 78 ASP A C 1
ATOM 638 O O . ASP A 1 78 ? 2.689 -4.083 1.698 1.00 91.94 78 ASP A O 1
ATOM 642 N N . PRO A 1 79 ? 2.958 -5.785 0.239 1.00 89.38 79 PRO A N 1
ATOM 643 C CA . PRO A 1 79 ? 2.118 -6.712 0.994 1.00 89.38 79 PRO A CA 1
ATOM 644 C C . PRO A 1 79 ? 2.597 -6.925 2.430 1.00 89.38 79 PRO A C 1
ATOM 646 O O . PRO A 1 79 ? 1.789 -6.887 3.349 1.00 89.38 79 PRO A O 1
ATOM 649 N N . ASN A 1 80 ? 3.901 -7.124 2.647 1.00 90.94 80 ASN A N 1
ATOM 650 C 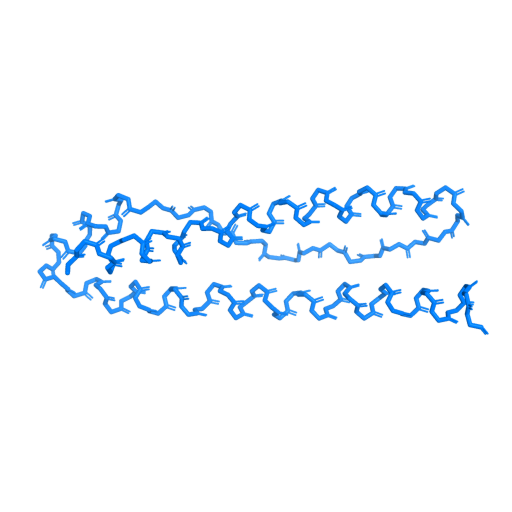CA . ASN A 1 80 ? 4.422 -7.377 3.993 1.00 90.94 80 ASN A CA 1
ATOM 651 C C . ASN A 1 80 ? 4.129 -6.203 4.935 1.00 90.94 80 ASN A C 1
ATOM 653 O O . ASN A 1 80 ? 3.571 -6.391 6.010 1.00 90.94 80 ASN A O 1
ATOM 657 N N . LYS A 1 81 ? 4.415 -4.975 4.488 1.00 88.25 81 LYS A N 1
ATOM 658 C CA . LYS A 1 81 ? 4.136 -3.759 5.263 1.00 88.25 81 LYS A CA 1
ATOM 659 C C . LYS A 1 81 ? 2.635 -3.571 5.524 1.00 88.25 81 LYS A C 1
ATOM 661 O O . LYS A 1 81 ? 2.238 -3.074 6.579 1.00 88.25 81 LYS A O 1
ATOM 666 N N . HIS A 1 82 ? 1.809 -3.945 4.554 1.00 87.56 82 HIS A N 1
ATOM 667 C CA . HIS A 1 82 ? 0.361 -3.920 4.686 1.00 87.56 82 HIS A CA 1
ATOM 668 C C . HIS A 1 82 ? -0.124 -4.892 5.774 1.00 87.56 82 HIS A C 1
ATOM 670 O O . HIS A 1 82 ? -0.856 -4.483 6.673 1.00 87.56 82 HIS A O 1
ATOM 676 N N . PHE A 1 83 ? 0.358 -6.139 5.770 1.00 87.88 83 PHE A N 1
ATOM 677 C CA . PHE A 1 83 ? 0.021 -7.139 6.791 1.00 87.88 83 PHE A CA 1
ATOM 678 C C . PHE A 1 83 ? 0.542 -6.793 8.192 1.00 87.88 83 PHE A C 1
ATOM 680 O O . PHE A 1 83 ? -0.159 -7.031 9.172 1.00 87.88 83 PHE A O 1
ATOM 687 N N . ASP A 1 84 ? 1.704 -6.149 8.307 1.00 86.38 84 ASP A N 1
ATOM 688 C CA . ASP A 1 84 ? 2.188 -5.652 9.604 1.00 86.38 84 ASP A CA 1
ATOM 689 C C . ASP A 1 84 ? 1.218 -4.625 10.218 1.00 86.38 84 ASP A C 1
ATOM 691 O O . ASP A 1 84 ? 1.029 -4.568 11.434 1.00 86.38 84 ASP A O 1
ATOM 695 N N . THR A 1 85 ? 0.572 -3.815 9.372 1.00 79.38 85 THR A N 1
ATOM 696 C CA . THR A 1 85 ? -0.431 -2.834 9.811 1.00 79.38 85 THR A CA 1
ATOM 697 C C . THR A 1 85 ? -1.762 -3.506 10.166 1.00 79.38 85 THR A C 1
ATOM 699 O O . THR A 1 85 ? -2.437 -3.054 11.094 1.00 79.38 85 THR A O 1
ATOM 702 N N . HIS A 1 86 ? -2.111 -4.606 9.483 1.00 83.69 86 HIS A N 1
ATOM 703 C CA . HIS A 1 86 ? -3.313 -5.409 9.748 1.00 83.69 86 HIS A CA 1
ATOM 704 C C . HIS A 1 86 ? -3.403 -5.920 11.164 1.00 83.69 86 HIS A C 1
ATOM 706 O O . HIS A 1 86 ? -4.397 -5.697 11.857 1.00 83.69 86 HIS A O 1
ATOM 712 N N . GLN A 1 87 ? -2.304 -6.505 11.624 1.00 86.25 87 GLN A N 1
ATOM 713 C CA . GLN A 1 87 ? -2.232 -7.089 12.949 1.00 86.25 87 GLN A CA 1
ATOM 714 C C . GLN A 1 87 ? -2.650 -6.097 14.050 1.00 86.25 87 GLN A C 1
ATOM 716 O O . GLN A 1 87 ? -3.211 -6.500 15.065 1.00 86.25 87 GLN A O 1
ATOM 721 N N . ILE A 1 88 ? -2.400 -4.795 13.887 1.00 86.06 88 ILE A N 1
ATOM 722 C CA . ILE A 1 88 ? -2.691 -3.809 14.934 1.00 86.06 88 ILE A CA 1
ATOM 723 C C . ILE A 1 88 ? -4.203 -3.608 15.099 1.00 86.06 88 ILE A C 1
ATOM 725 O O . ILE A 1 88 ? -4.712 -3.688 16.218 1.00 86.06 88 ILE A O 1
ATOM 729 N N . TRP A 1 89 ? -4.926 -3.355 14.004 1.00 85.62 89 TRP A N 1
ATOM 730 C CA . TR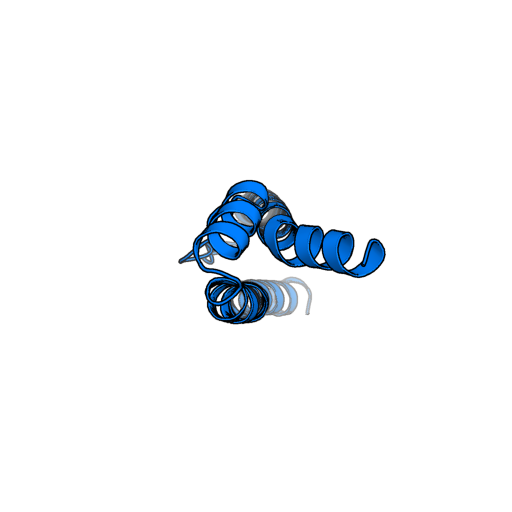P A 1 89 ? -6.356 -3.053 14.084 1.00 85.62 89 TRP A CA 1
ATOM 731 C C . TRP A 1 89 ? -7.204 -4.314 14.277 1.00 85.62 89 TRP A C 1
ATOM 733 O O . TRP A 1 89 ? -8.233 -4.256 14.952 1.00 85.62 89 TRP A O 1
ATOM 743 N N . GLU A 1 90 ? -6.757 -5.465 13.764 1.00 89.00 90 GLU A N 1
ATOM 744 C CA . GLU A 1 90 ? -7.406 -6.758 14.006 1.00 89.00 90 GLU A CA 1
ATOM 745 C C . GLU A 1 90 ? -7.379 -7.126 15.494 1.00 89.00 90 GLU A C 1
ATOM 747 O O . GLU A 1 90 ? -8.416 -7.471 16.061 1.00 89.00 90 GLU A O 1
ATOM 752 N N . ASN A 1 91 ? -6.225 -6.968 16.154 1.00 91.25 91 ASN A N 1
ATOM 753 C CA . ASN A 1 91 ? -6.092 -7.227 17.590 1.00 91.25 91 ASN A CA 1
ATOM 754 C C . ASN A 1 91 ? -6.979 -6.295 18.434 1.00 91.25 91 ASN A C 1
ATOM 756 O O . ASN A 1 91 ? -7.550 -6.722 19.440 1.00 91.25 91 ASN A O 1
ATOM 760 N N . GLU A 1 92 ? -7.114 -5.024 18.039 1.00 90.25 92 GLU A N 1
ATOM 761 C CA . GLU A 1 92 ? -7.993 -4.079 18.737 1.00 90.25 92 GLU A CA 1
ATOM 762 C C . GLU A 1 92 ? -9.471 -4.473 18.584 1.00 90.25 92 GLU A C 1
ATOM 764 O O . GLU A 1 92 ? -10.206 -4.518 19.575 1.00 90.25 92 GLU A O 1
ATOM 769 N N . LEU A 1 93 ? -9.902 -4.833 17.368 1.00 89.94 93 LEU A N 1
ATOM 770 C CA . LEU A 1 93 ? -11.258 -5.329 17.125 1.00 89.94 93 LEU A CA 1
ATOM 771 C C . LEU A 1 93 ? -11.546 -6.628 17.880 1.00 89.94 93 LEU A C 1
ATOM 773 O O . LEU A 1 93 ? -12.618 -6.752 18.472 1.00 89.94 93 LEU A O 1
ATOM 777 N N . GLU A 1 94 ? -10.610 -7.578 17.899 1.00 92.38 94 GLU A N 1
ATOM 778 C CA . GLU A 1 94 ? -10.760 -8.826 18.651 1.00 92.38 94 GLU A CA 1
ATOM 779 C C . GLU A 1 94 ? -10.945 -8.550 20.150 1.00 92.38 94 GLU A C 1
ATOM 781 O O . GLU A 1 94 ? -11.825 -9.134 20.788 1.00 92.38 94 GLU A O 1
ATOM 786 N N . GLY A 1 95 ? -10.164 -7.619 20.710 1.00 91.81 95 GLY A N 1
ATOM 787 C CA . GLY A 1 95 ? -10.291 -7.194 22.103 1.00 91.81 95 GLY A CA 1
ATOM 788 C C . GLY A 1 95 ? -11.669 -6.610 22.422 1.00 91.81 95 GLY A C 1
ATOM 789 O O . GLY A 1 95 ? -12.270 -6.964 23.438 1.00 91.81 95 GLY A O 1
ATOM 790 N N . ILE A 1 96 ? -12.203 -5.766 21.534 1.00 90.56 96 ILE A N 1
ATOM 791 C CA . ILE A 1 96 ? -13.554 -5.202 21.666 1.00 90.56 96 ILE A CA 1
ATOM 792 C C . ILE A 1 96 ? -14.608 -6.308 21.598 1.00 90.56 96 ILE A C 1
ATOM 794 O O . ILE A 1 96 ? -15.485 -6.373 22.456 1.00 90.56 96 ILE A O 1
ATOM 798 N N . VAL A 1 97 ? -14.520 -7.201 20.611 1.00 90.69 97 VAL A N 1
ATOM 799 C CA . VAL A 1 97 ? -15.483 -8.297 20.436 1.00 90.69 97 VAL A CA 1
ATOM 800 C C . VAL A 1 97 ? -15.512 -9.200 21.668 1.00 90.69 97 VAL A C 1
ATOM 802 O O . VAL A 1 97 ? -16.593 -9.485 22.176 1.00 90.69 97 VAL A O 1
ATOM 805 N N . LYS A 1 98 ? -14.350 -9.598 22.197 1.00 93.44 98 LYS A N 1
ATOM 806 C CA . LYS A 1 98 ? -14.270 -10.427 23.411 1.00 93.44 98 LYS A CA 1
ATOM 807 C C . LYS A 1 98 ? -14.856 -9.740 24.638 1.00 93.44 98 LYS A C 1
ATOM 809 O O . LYS A 1 98 ? -15.462 -10.407 25.461 1.00 93.44 98 LYS A O 1
ATOM 814 N N . LYS A 1 99 ? -14.661 -8.428 24.772 1.00 90.69 99 LYS A N 1
ATOM 815 C CA . LYS A 1 99 ? -15.154 -7.663 25.921 1.00 90.69 99 LYS A CA 1
ATOM 816 C C . LYS A 1 99 ? -16.671 -7.452 25.887 1.00 90.69 99 LYS A C 1
ATOM 818 O O . LYS A 1 99 ? -17.296 -7.434 26.939 1.00 90.69 99 LYS A O 1
ATOM 823 N N . GLU A 1 100 ? -17.236 -7.228 24.703 1.00 85.94 100 GLU A N 1
ATOM 824 C CA . GLU A 1 100 ? -18.639 -6.818 24.546 1.00 85.94 100 GLU A CA 1
ATOM 825 C C . GLU A 1 100 ? -19.584 -7.989 24.209 1.00 85.94 100 GLU A C 1
ATOM 827 O O . GLU A 1 100 ? -20.794 -7.863 24.399 1.00 85.94 100 GLU A O 1
ATOM 832 N N . LEU A 1 101 ? -19.063 -9.104 23.676 1.00 77.44 101 LEU A N 1
ATOM 833 C CA . LEU A 1 101 ? -19.850 -10.279 23.260 1.00 77.44 101 LEU A CA 1
ATOM 834 C C . LEU A 1 101 ? -19.434 -11.602 23.930 1.00 77.44 101 LEU A C 1
ATOM 836 O O . LEU A 1 101 ? -20.135 -12.597 23.735 1.00 77.44 101 LEU A O 1
ATOM 840 N N . GLY A 1 102 ? -18.310 -11.638 24.653 1.00 66.19 102 GLY A N 1
ATOM 841 C CA . GLY A 1 102 ? -17.866 -12.791 25.450 1.00 66.19 102 GLY A CA 1
ATOM 842 C C . GLY A 1 102 ? -18.380 -12.725 26.879 1.00 66.19 102 GLY A C 1
ATOM 843 O O . GLY A 1 102 ? -18.686 -13.808 27.424 1.00 66.19 102 GLY A O 1
#

Secondary structure (DSSP, 8-state):
-HHHHHHHHHHHHHHHHHHHHHHHHHHHHHHHHHTTTPPP----SSPPPPP-HHHHHHHHHHTTTTHHHHHHHHHHHHHHHHHHHHHHHHHHHHHHHHHHH-

Solvent-accessible surface area (backbone atoms only — not comparable to full-atom values): 5901 Å² total; per-residue (Å²): 112,75,67,57,54,54,51,52,44,47,57,54,43,43,64,40,58,50,50,56,51,48,53,56,50,48,54,51,49,38,55,58,36,44,77,74,75,40,85,70,84,76,67,82,92,73,73,73,71,86,56,58,66,68,57,52,54,52,45,20,57,80,50,75,48,60,44,47,58,59,49,54,50,47,51,52,48,55,58,51,57,50,52,64,52,44,57,58,46,52,52,52,50,51,53,49,48,50,72,78,76,103